Protein AF-A0A447TP87-F1 (afdb_monomer_lite)

Foldseek 3Di:
DDFAFPDKDKDFDADPPRTFWIWIWTQGPVRDIDIDIGGPVNVVVVVVVVVVVVVVVVPDPPPPDDDPDDD

Sequence (71 aa):
MALTIKGLNTGVIRHNDKFIALALKVKSLRNKETLLFFPVLALRDLLIGLEHRLYLQHSLPETRAGKTPES

pLDDT: mean 81.3, std 16.74, range [42.94, 95.31]

InterPro domains:
  IPR031810 YjeJ-like [PF15922] (1-65)

Secondary structure (DSSP, 8-state):
----EEEEEEEEEEETTEEEEEEEEEEETTS-EEEEEEEHHHHHHHHHHHHHHHHHHHT------------

Structure (mmCIF, N/CA/C/O backbone):
data_AF-A0A447TP87-F1
#
_entry.id   AF-A0A447TP87-F1
#
loop_
_atom_site.group_PDB
_atom_site.id
_atom_site.type_symbol
_atom_site.label_atom_id
_atom_site.label_alt_id
_at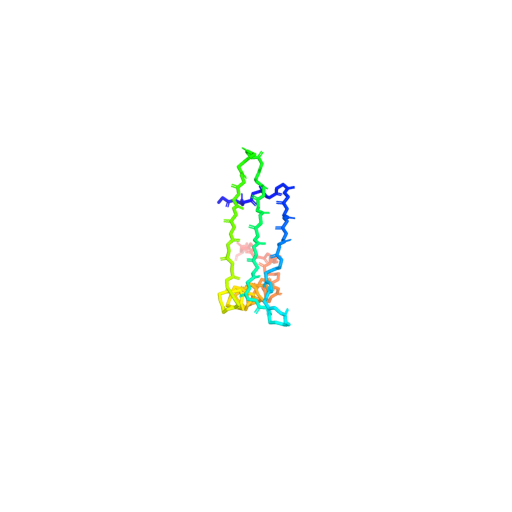om_site.label_comp_id
_atom_site.label_asym_id
_atom_site.label_entity_id
_atom_site.label_seq_id
_atom_site.pdbx_PDB_ins_code
_atom_site.Cartn_x
_atom_site.Cartn_y
_atom_site.Cartn_z
_atom_site.occupancy
_atom_site.B_iso_or_equiv
_atom_site.auth_seq_id
_atom_site.auth_comp_id
_atom_site.auth_asym_id
_atom_site.auth_atom_id
_atom_site.pdbx_PDB_model_num
ATOM 1 N N . MET A 1 1 ? 3.535 11.125 15.696 1.00 47.16 1 MET A N 1
ATOM 2 C CA . MET A 1 1 ? 2.177 10.544 15.815 1.00 47.16 1 MET A CA 1
ATOM 3 C C . MET A 1 1 ? 2.117 9.292 14.959 1.00 47.16 1 MET A C 1
ATOM 5 O O . MET A 1 1 ? 2.273 9.406 13.752 1.00 47.16 1 MET A O 1
ATOM 9 N N . ALA A 1 2 ? 1.951 8.115 15.565 1.00 62.34 2 ALA A N 1
ATOM 10 C CA . ALA A 1 2 ? 1.759 6.877 14.815 1.00 62.34 2 ALA A CA 1
ATOM 11 C C . ALA A 1 2 ? 0.328 6.839 14.258 1.00 62.34 2 ALA A C 1
ATOM 13 O O . ALA A 1 2 ? -0.634 7.075 14.991 1.00 62.34 2 ALA A O 1
ATOM 14 N N . LEU A 1 3 ? 0.185 6.596 12.957 1.00 66.56 3 LEU A N 1
ATOM 15 C CA . LEU A 1 3 ? -1.118 6.520 12.307 1.00 66.56 3 LEU A CA 1
ATOM 16 C C . LEU A 1 3 ? -1.723 5.148 12.622 1.00 66.56 3 LEU A C 1
ATOM 18 O O . LEU A 1 3 ? -1.333 4.146 12.032 1.00 66.56 3 LEU A O 1
ATOM 22 N N . THR A 1 4 ? -2.640 5.071 13.585 1.00 76.25 4 THR A N 1
ATOM 23 C CA . THR A 1 4 ? -3.280 3.791 13.903 1.00 76.25 4 THR A CA 1
ATOM 24 C C . THR A 1 4 ? -4.362 3.480 12.874 1.00 76.25 4 THR A C 1
ATOM 26 O O . THR A 1 4 ? -5.433 4.104 12.849 1.00 76.25 4 THR A O 1
ATOM 29 N N . ILE A 1 5 ? -4.053 2.518 12.010 1.00 81.31 5 ILE A N 1
ATOM 30 C CA . ILE A 1 5 ? -4.932 2.018 10.957 1.00 81.31 5 ILE A CA 1
ATOM 31 C C . ILE A 1 5 ? -5.778 0.888 11.550 1.00 81.31 5 ILE A C 1
ATOM 33 O O . ILE A 1 5 ? -5.246 -0.110 12.021 1.00 81.31 5 ILE A O 1
ATOM 37 N N . LYS A 1 6 ? -7.102 1.056 11.541 1.00 85.00 6 LYS A N 1
ATOM 38 C CA . LYS A 1 6 ? -8.071 0.012 11.914 1.00 85.00 6 LYS A CA 1
ATOM 39 C C . LYS A 1 6 ? -8.390 -0.925 10.755 1.00 85.00 6 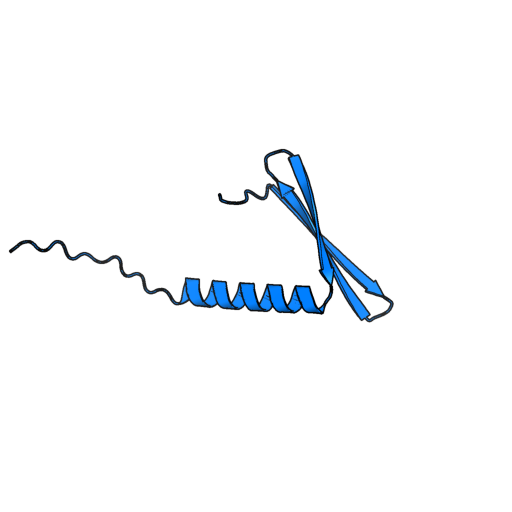LYS A C 1
ATOM 41 O O . LYS A 1 6 ? -8.785 -2.059 10.979 1.00 85.00 6 LYS A O 1
ATOM 46 N N . GLY A 1 7 ? -8.295 -0.425 9.529 1.00 83.75 7 GLY A N 1
ATOM 47 C CA . GLY A 1 7 ? -8.609 -1.193 8.337 1.00 83.75 7 GLY A CA 1
ATOM 48 C C . GLY A 1 7 ? -8.056 -0.525 7.093 1.00 83.75 7 GLY A C 1
ATOM 49 O O . GLY A 1 7 ? -7.962 0.705 7.022 1.00 83.75 7 GLY A O 1
ATOM 50 N N . LEU A 1 8 ? -7.702 -1.356 6.125 1.00 89.25 8 LEU A N 1
ATOM 51 C CA . LEU A 1 8 ? -7.162 -0.948 4.844 1.00 89.25 8 LEU A CA 1
ATOM 52 C C . LEU A 1 8 ? -7.933 -1.686 3.757 1.00 89.25 8 LEU A C 1
ATOM 54 O O . LEU A 1 8 ? -8.000 -2.909 3.786 1.00 89.25 8 LEU A O 1
ATOM 58 N N . ASN A 1 9 ? -8.510 -0.949 2.816 1.00 91.75 9 ASN A N 1
ATOM 59 C CA . ASN A 1 9 ? -9.087 -1.529 1.609 1.00 91.75 9 ASN A CA 1
ATOM 60 C C . ASN A 1 9 ? -8.397 -0.929 0.390 1.00 91.75 9 ASN A C 1
ATOM 62 O O . ASN A 1 9 ? -8.082 0.263 0.374 1.00 91.75 9 ASN A O 1
ATOM 66 N N . THR A 1 10 ? -8.188 -1.748 -0.632 1.00 92.00 10 THR A N 1
ATOM 67 C CA . THR A 1 10 ? -7.575 -1.344 -1.895 1.00 92.00 10 THR A CA 1
ATOM 68 C C . THR A 1 10 ? -8.551 -1.569 -3.042 1.00 92.00 10 THR A C 1
ATOM 70 O O . THR A 1 10 ? -9.296 -2.545 -3.069 1.00 92.00 10 THR A O 1
ATOM 73 N N . GLY A 1 11 ? -8.554 -0.646 -3.996 1.00 93.94 11 GLY A N 1
ATOM 74 C CA . GLY A 1 11 ? -9.274 -0.758 -5.256 1.00 93.94 11 GLY A CA 1
ATOM 75 C C . GLY A 1 11 ? -8.302 -0.563 -6.407 1.00 93.94 11 GLY A C 1
ATOM 76 O O . GLY A 1 11 ? -7.575 0.427 -6.446 1.00 93.94 11 GLY A O 1
ATOM 77 N N . VAL A 1 12 ? -8.282 -1.502 -7.345 1.00 93.06 12 VAL A N 1
ATOM 78 C CA . VAL A 1 12 ? -7.472 -1.404 -8.560 1.00 93.06 12 VAL A CA 1
ATOM 79 C C . VAL A 1 12 ? -8.317 -0.777 -9.661 1.00 93.06 12 VAL A C 1
ATOM 81 O O . VAL A 1 12 ? -9.367 -1.306 -10.018 1.00 93.06 12 VAL A O 1
ATOM 84 N N . ILE A 1 13 ? -7.851 0.341 -10.213 1.00 93.44 13 ILE A N 1
ATOM 85 C CA . ILE A 1 13 ? -8.471 0.985 -11.367 1.00 93.44 13 ILE A CA 1
ATOM 86 C C . ILE A 1 13 ? -7.693 0.584 -12.613 1.00 93.44 13 ILE A C 1
ATOM 88 O O . ILE A 1 13 ? -6.514 0.914 -12.770 1.00 93.44 13 ILE A O 1
ATOM 92 N N . ARG A 1 14 ? -8.380 -0.117 -13.513 1.00 93.25 14 ARG A N 1
ATOM 93 C CA . ARG A 1 14 ? -7.875 -0.492 -14.832 1.00 93.25 14 ARG A CA 1
ATOM 94 C C . ARG A 1 14 ? -8.774 0.068 -15.924 1.00 93.25 14 ARG A C 1
ATOM 96 O O . ARG A 1 14 ? -9.979 0.202 -15.729 1.00 93.25 14 ARG A O 1
ATOM 103 N N . HIS A 1 15 ? -8.190 0.329 -17.081 1.00 91.12 15 HIS A N 1
ATOM 104 C CA . HIS A 1 15 ? -8.913 0.599 -18.314 1.00 91.12 15 HIS A CA 1
ATOM 105 C C . HIS A 1 15 ? -8.484 -0.428 -19.353 1.00 91.12 15 HIS A C 1
ATOM 107 O O . HIS A 1 15 ? -7.317 -0.470 -19.752 1.00 91.12 15 HIS A O 1
ATOM 113 N N . ASN A 1 16 ? -9.425 -1.280 -19.762 1.00 91.06 16 ASN A N 1
ATOM 114 C CA . ASN A 1 16 ? -9.141 -2.505 -20.508 1.00 91.06 16 ASN A CA 1
ATOM 115 C C . ASN A 1 16 ? -8.086 -3.340 -19.764 1.00 91.06 16 ASN A C 1
ATOM 117 O O . ASN A 1 16 ? -8.276 -3.663 -18.590 1.00 91.06 16 ASN A O 1
ATOM 121 N N . ASP A 1 17 ? -6.969 -3.639 -20.417 1.00 89.50 17 ASP A N 1
ATOM 122 C CA . ASP A 1 17 ? -5.856 -4.398 -19.845 1.00 89.50 17 ASP A CA 1
ATOM 123 C C . ASP A 1 17 ? -4.805 -3.513 -19.146 1.00 89.50 17 ASP A C 1
ATOM 125 O O . ASP A 1 17 ? -3.824 -3.994 -18.591 1.00 89.50 17 ASP A O 1
ATOM 129 N N . LYS A 1 18 ? -4.986 -2.185 -19.155 1.00 91.56 18 LYS A N 1
ATOM 130 C CA . LYS A 1 18 ? -4.005 -1.250 -18.594 1.00 91.56 18 LYS A CA 1
ATOM 131 C C . LYS A 1 18 ? -4.376 -0.863 -17.173 1.00 91.56 18 LYS A C 1
ATOM 133 O O . LYS A 1 18 ? -5.429 -0.274 -16.931 1.00 91.56 18 LYS A O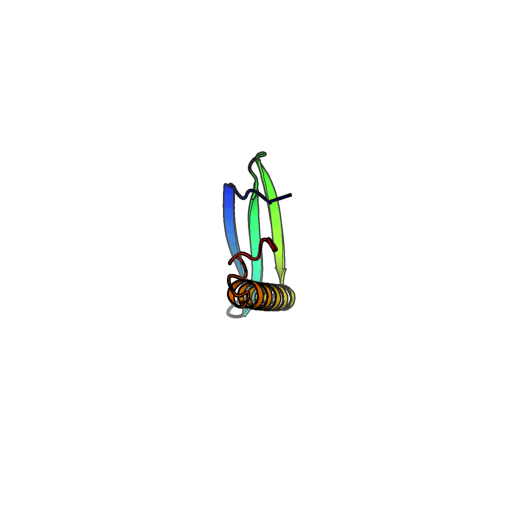 1
ATOM 138 N N . PHE A 1 19 ? -3.479 -1.142 -16.237 1.00 91.69 19 PHE A N 1
ATOM 139 C CA . PHE A 1 19 ? -3.549 -0.596 -14.887 1.00 91.69 19 PHE A CA 1
ATOM 140 C C . PHE A 1 19 ? -3.317 0.924 -14.924 1.00 91.69 19 PHE A C 1
ATOM 142 O O . PHE A 1 19 ? -2.351 1.389 -15.527 1.00 91.69 19 PHE A O 1
ATOM 149 N N . ILE A 1 20 ? -4.214 1.699 -14.308 1.00 93.12 20 ILE A N 1
ATOM 150 C CA . ILE A 1 20 ? -4.157 3.171 -14.297 1.00 93.12 20 ILE A CA 1
ATOM 151 C C . ILE A 1 20 ? -3.760 3.688 -12.920 1.00 93.12 20 ILE A C 1
ATOM 153 O O . ILE A 1 20 ? -2.925 4.590 -12.811 1.00 93.12 20 ILE A O 1
ATOM 157 N N . ALA A 1 21 ? -4.390 3.162 -11.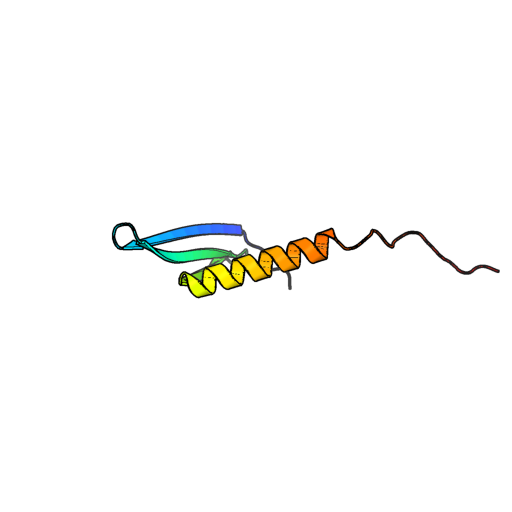873 1.00 94.12 21 ALA A N 1
ATOM 158 C CA . ALA A 1 21 ? -4.235 3.694 -10.531 1.00 94.12 21 ALA A CA 1
ATOM 159 C C . ALA A 1 21 ? -4.719 2.725 -9.452 1.00 94.12 21 ALA A C 1
ATOM 161 O O . ALA A 1 21 ? -5.511 1.817 -9.708 1.00 94.12 21 ALA A O 1
ATOM 162 N N . LEU A 1 22 ? -4.296 2.980 -8.218 1.00 95.31 22 LEU A N 1
ATOM 163 C CA . LEU A 1 22 ? -4.769 2.306 -7.019 1.00 95.31 22 LEU A CA 1
ATOM 164 C C . LEU A 1 22 ? -5.476 3.307 -6.102 1.00 95.31 22 LEU A C 1
ATOM 166 O O . LEU A 1 22 ? -4.921 4.341 -5.739 1.00 95.31 22 LEU A O 1
ATOM 170 N N . ALA A 1 23 ? -6.699 2.984 -5.706 1.00 94.75 23 ALA A N 1
ATOM 171 C CA . ALA A 1 23 ? -7.411 3.674 -4.644 1.00 94.75 23 ALA A CA 1
ATOM 172 C C . ALA A 1 23 ? -7.153 2.952 -3.315 1.00 94.75 23 ALA A C 1
ATOM 174 O O . ALA A 1 23 ? -7.320 1.738 -3.218 1.00 94.75 23 ALA A O 1
ATOM 175 N N . LEU A 1 24 ? -6.758 3.690 -2.284 1.00 93.12 24 LEU A N 1
ATOM 176 C CA . LEU A 1 24 ? -6.483 3.173 -0.950 1.00 93.12 24 LEU A CA 1
ATOM 177 C C . LEU A 1 24 ? -7.429 3.830 0.050 1.00 93.12 24 LEU A C 1
ATOM 179 O O . LEU A 1 24 ? -7.328 5.022 0.333 1.00 93.12 24 LEU A O 1
ATOM 183 N N . LYS A 1 25 ? -8.346 3.046 0.609 1.00 92.62 25 LYS A N 1
ATOM 184 C CA . LYS A 1 25 ? -9.233 3.482 1.683 1.00 92.62 25 LYS A CA 1
ATOM 185 C C . LYS A 1 25 ? -8.620 3.087 3.022 1.00 92.62 25 LYS A C 1
ATOM 187 O O . LYS A 1 25 ? -8.568 1.908 3.370 1.00 92.62 25 LYS A O 1
ATOM 192 N N . VAL A 1 26 ? -8.189 4.083 3.785 1.00 90.75 26 VAL A N 1
ATOM 193 C CA . VAL A 1 26 ? -7.614 3.927 5.123 1.00 90.75 26 VAL A CA 1
ATOM 194 C C . VAL A 1 26 ? -8.668 4.300 6.159 1.00 90.75 26 VAL A C 1
ATOM 196 O O . VAL A 1 26 ? -9.155 5.431 6.182 1.00 90.75 26 VAL A O 1
ATOM 199 N N . LYS A 1 27 ? -9.012 3.364 7.044 1.00 88.94 27 LYS A N 1
ATOM 200 C CA . LYS A 1 27 ? -9.901 3.609 8.183 1.00 88.94 27 LYS A CA 1
ATOM 201 C C . LYS A 1 27 ? -9.072 3.798 9.447 1.00 88.94 27 LYS A C 1
ATOM 203 O O . LYS A 1 27 ? -8.320 2.907 9.838 1.00 88.94 27 LYS A O 1
ATOM 208 N N . SER A 1 28 ? -9.211 4.947 10.100 1.00 84.62 28 SER A N 1
ATOM 209 C CA . SER A 1 28 ? -8.515 5.251 11.355 1.00 84.62 28 SER A CA 1
ATOM 210 C C . SER A 1 28 ? -9.342 4.869 12.592 1.00 84.62 28 SER A C 1
ATOM 212 O O . SER A 1 28 ? -10.560 4.686 12.522 1.00 84.62 28 SER A O 1
ATOM 214 N N . LEU A 1 29 ? -8.685 4.794 13.757 1.00 73.38 29 LEU A N 1
ATOM 215 C CA . LEU A 1 29 ? -9.297 4.553 15.072 1.00 73.38 29 LEU A CA 1
ATOM 216 C C . LEU A 1 29 ? -10.502 5.458 15.365 1.00 73.38 29 LEU A C 1
ATOM 218 O O . LEU A 1 29 ? -11.497 4.968 15.902 1.00 73.38 29 LEU A O 1
ATOM 222 N N . ARG A 1 30 ? -10.421 6.737 14.968 1.00 77.75 30 ARG A N 1
ATOM 223 C CA . ARG A 1 30 ? -11.451 7.775 15.179 1.00 77.75 30 ARG A CA 1
ATOM 224 C C . ARG A 1 30 ? -12.619 7.701 14.186 1.00 77.75 30 ARG A C 1
ATOM 226 O O . ARG A 1 30 ? -13.315 8.687 13.993 1.00 77.75 30 ARG A O 1
ATOM 233 N N . ASN A 1 31 ? -12.781 6.565 13.504 1.00 70.81 31 ASN A N 1
ATOM 234 C CA . ASN A 1 31 ? -13.769 6.348 12.442 1.00 70.81 31 ASN A CA 1
ATOM 235 C C . ASN A 1 31 ? -13.650 7.327 11.257 1.00 70.81 31 ASN A C 1
ATOM 237 O O . ASN A 1 31 ? -14.541 7.404 10.419 1.00 70.81 31 ASN A O 1
ATOM 241 N N . LYS A 1 32 ? -12.530 8.056 11.172 1.00 81.81 32 LYS A N 1
ATOM 242 C CA . LYS A 1 32 ? -12.193 8.888 10.024 1.00 81.81 32 LYS A CA 1
ATOM 243 C C . LYS A 1 32 ? -11.727 7.975 8.901 1.00 81.81 32 LYS A C 1
ATOM 245 O O . LYS A 1 32 ? -10.796 7.186 9.087 1.00 81.81 32 LYS A O 1
ATOM 250 N N . GLU A 1 33 ? -12.391 8.086 7.763 1.00 87.31 33 GLU A N 1
ATOM 251 C CA . GLU A 1 33 ? -12.020 7.389 6.543 1.00 87.31 33 GLU A CA 1
ATOM 252 C C . GLU A 1 33 ? -11.281 8.363 5.630 1.00 87.31 33 GLU A C 1
ATOM 254 O O . GLU A 1 33 ? -11.742 9.479 5.392 1.00 87.31 33 GLU A O 1
ATOM 259 N N . THR A 1 34 ? -10.120 7.943 5.142 1.00 89.56 34 THR A N 1
ATOM 260 C CA . THR A 1 34 ? -9.344 8.685 4.153 1.00 89.56 34 THR A CA 1
ATOM 261 C C . THR A 1 34 ? -9.272 7.842 2.895 1.00 89.56 34 THR A C 1
ATOM 263 O O . THR A 1 34 ? -8.846 6.688 2.950 1.00 89.56 34 THR A O 1
ATOM 266 N N . LEU A 1 35 ? -9.676 8.417 1.767 1.00 90.88 35 LEU A N 1
ATOM 267 C CA . LEU A 1 35 ? -9.496 7.810 0.457 1.00 90.88 35 LEU A CA 1
ATOM 268 C C . LEU A 1 35 ? -8.305 8.481 -0.225 1.00 90.88 35 LEU A C 1
ATOM 270 O O . LEU A 1 35 ? -8.302 9.693 -0.423 1.00 90.88 35 LEU A O 1
ATOM 274 N N . LEU A 1 36 ? -7.288 7.693 -0.543 1.00 91.69 36 LEU A N 1
ATOM 275 C CA . LEU A 1 36 ? -6.098 8.127 -1.260 1.00 91.69 36 LEU A CA 1
ATOM 276 C C . LEU A 1 36 ? -6.126 7.534 -2.661 1.00 91.69 36 LEU A C 1
ATOM 278 O O . LEU A 1 36 ? -6.540 6.391 -2.846 1.00 91.69 36 LEU A O 1
ATOM 282 N N . PHE A 1 37 ? -5.679 8.306 -3.639 1.00 93.44 37 PHE A N 1
ATOM 283 C CA . PHE A 1 37 ? -5.636 7.882 -5.028 1.00 93.44 37 PHE A CA 1
ATOM 284 C C . PHE A 1 37 ? -4.208 7.965 -5.548 1.00 93.44 37 PHE A C 1
ATOM 286 O O . PHE A 1 37 ? -3.579 9.018 -5.470 1.00 93.44 37 PHE A O 1
ATOM 293 N N . PHE A 1 38 ? -3.709 6.855 -6.079 1.00 94.62 38 PHE A N 1
ATOM 294 C CA . PHE A 1 38 ? -2.340 6.723 -6.555 1.00 94.62 38 PHE A CA 1
ATOM 295 C C . PHE A 1 38 ? -2.332 6.344 -8.036 1.00 94.62 38 PHE A C 1
ATOM 297 O O . PHE A 1 38 ? -2.489 5.165 -8.361 1.00 94.62 38 PHE A O 1
ATOM 304 N N . PRO A 1 39 ? -2.139 7.314 -8.946 1.00 93.88 39 PRO A N 1
ATOM 305 C CA . PRO A 1 39 ? -1.799 7.028 -10.337 1.00 93.88 39 PRO A CA 1
ATOM 306 C C . PRO A 1 39 ? -0.548 6.147 -10.428 1.00 93.88 39 PRO A C 1
ATOM 308 O O . PRO A 1 39 ? 0.314 6.222 -9.556 1.00 93.88 39 PRO A O 1
ATOM 311 N N . VAL A 1 40 ? -0.415 5.366 -11.501 1.00 91.94 40 VAL A N 1
ATOM 312 C CA . VAL A 1 40 ? 0.704 4.426 -11.734 1.00 91.94 40 VAL A CA 1
ATOM 313 C C . VAL A 1 40 ? 2.080 4.972 -11.353 1.00 91.94 40 VAL A C 1
ATOM 315 O O . VAL A 1 40 ? 2.829 4.292 -10.656 1.00 91.94 40 VAL A O 1
ATOM 318 N N . LEU A 1 41 ? 2.411 6.191 -11.789 1.00 93.38 41 LEU A N 1
ATOM 319 C CA . LEU A 1 41 ? 3.730 6.779 -11.544 1.00 93.38 41 LEU A CA 1
ATOM 320 C C . LEU A 1 41 ? 3.931 7.090 -10.058 1.00 93.38 41 LEU A C 1
ATOM 322 O O . LEU A 1 41 ? 4.891 6.623 -9.456 1.00 93.38 41 LEU A O 1
ATOM 326 N N . ALA A 1 42 ? 2.965 7.773 -9.442 1.00 92.62 42 ALA A N 1
ATOM 327 C CA . ALA A 1 42 ? 3.012 8.093 -8.019 1.00 92.62 42 ALA A CA 1
ATOM 328 C C . ALA A 1 42 ? 2.998 6.833 -7.135 1.00 92.62 42 ALA A C 1
ATOM 330 O O . ALA A 1 42 ? 3.648 6.799 -6.092 1.00 92.62 42 ALA A O 1
ATOM 331 N N . LEU A 1 43 ? 2.277 5.783 -7.550 1.00 93.69 43 LEU A N 1
ATOM 332 C CA . LEU A 1 43 ? 2.276 4.497 -6.857 1.00 93.69 43 LEU A CA 1
ATOM 333 C C . LEU A 1 43 ? 3.657 3.842 -6.915 1.00 93.69 43 LEU A C 1
ATOM 335 O O . LEU A 1 43 ? 4.138 3.350 -5.899 1.00 93.69 43 LEU A O 1
ATOM 339 N N . ARG A 1 44 ? 4.303 3.849 -8.085 1.00 93.75 44 ARG A N 1
ATOM 340 C CA . ARG A 1 44 ? 5.658 3.317 -8.251 1.00 93.75 44 ARG A CA 1
ATOM 341 C C . ARG A 1 44 ? 6.647 4.042 -7.342 1.00 93.75 44 ARG A C 1
ATOM 343 O O . ARG A 1 44 ? 7.378 3.380 -6.613 1.00 93.75 44 ARG A O 1
ATOM 350 N N . ASP A 1 45 ? 6.635 5.370 -7.349 1.00 94.12 45 ASP A N 1
ATOM 351 C CA . ASP A 1 45 ? 7.549 6.172 -6.530 1.00 94.12 45 ASP A CA 1
ATOM 352 C C . ASP A 1 45 ? 7.329 5.925 -5.032 1.00 94.12 45 ASP A C 1
ATOM 354 O O . ASP A 1 45 ? 8.288 5.789 -4.270 1.00 94.12 45 ASP A O 1
ATOM 358 N N . LEU A 1 46 ? 6.066 5.783 -4.609 1.00 92.69 46 LEU A N 1
ATOM 359 C CA . LEU A 1 46 ? 5.723 5.416 -3.237 1.00 92.69 46 LEU A CA 1
ATOM 360 C C . LEU A 1 46 ? 6.302 4.048 -2.855 1.00 92.69 46 LEU A C 1
ATOM 362 O O . LEU A 1 46 ? 6.888 3.919 -1.783 1.00 92.69 46 LEU A O 1
ATOM 366 N N . LEU A 1 47 ? 6.141 3.035 -3.711 1.00 93.69 47 LEU A N 1
ATOM 367 C CA . LEU A 1 47 ? 6.642 1.683 -3.451 1.00 93.69 47 LEU A CA 1
ATOM 368 C C . LEU A 1 47 ? 8.172 1.651 -3.370 1.00 93.69 47 LEU A C 1
ATOM 370 O O . LEU A 1 47 ? 8.704 1.048 -2.443 1.00 93.69 47 LEU A O 1
ATOM 374 N N . ILE A 1 48 ? 8.866 2.368 -4.258 1.00 95.31 48 ILE A N 1
ATOM 375 C CA . ILE A 1 48 ? 10.330 2.510 -4.216 1.00 95.31 48 ILE A CA 1
ATOM 376 C C . ILE A 1 48 ? 10.764 3.187 -2.910 1.00 95.31 48 ILE A C 1
ATOM 378 O O . ILE A 1 48 ? 11.679 2.724 -2.229 1.00 95.31 48 ILE A O 1
ATOM 382 N N . GLY A 1 49 ? 10.093 4.276 -2.523 1.00 94.25 49 GLY A N 1
ATOM 383 C CA . GLY A 1 49 ? 10.384 4.976 -1.274 1.00 94.25 49 GLY A CA 1
ATOM 384 C C . GLY A 1 49 ? 10.160 4.101 -0.038 1.00 94.25 49 GLY A C 1
ATOM 385 O O . GLY A 1 49 ? 10.956 4.150 0.903 1.00 94.25 49 GLY A O 1
ATOM 386 N N . LEU A 1 50 ? 9.105 3.281 -0.041 1.00 92.44 50 LEU A N 1
ATOM 387 C CA . LEU A 1 50 ? 8.815 2.320 1.024 1.00 92.44 50 LEU A CA 1
ATOM 388 C C . LEU A 1 50 ? 9.875 1.221 1.096 1.00 92.44 50 LEU A C 1
ATOM 390 O O . LEU A 1 50 ? 10.393 0.965 2.180 1.00 92.44 50 LEU A O 1
ATOM 394 N N . GLU A 1 51 ? 10.234 0.616 -0.034 1.00 93.50 51 GLU A N 1
ATOM 395 C CA . GLU A 1 51 ? 11.276 -0.411 -0.114 1.00 93.50 51 GLU A CA 1
ATOM 396 C C . GLU A 1 51 ? 12.616 0.116 0.406 1.00 93.50 51 GLU A C 1
ATOM 398 O O . GLU A 1 51 ? 13.228 -0.495 1.280 1.00 93.50 51 GLU A O 1
ATOM 403 N N . HIS A 1 52 ? 13.029 1.305 -0.035 1.00 92.81 52 HIS A N 1
ATOM 404 C CA . HIS A 1 52 ? 14.261 1.934 0.431 1.00 92.81 52 HIS A CA 1
ATOM 405 C C . HIS A 1 52 ? 14.246 2.204 1.945 1.00 92.81 52 HIS A C 1
ATOM 407 O O . HIS A 1 52 ? 15.238 1.975 2.638 1.00 92.81 52 HIS A O 1
ATOM 413 N N . ARG A 1 53 ? 13.117 2.665 2.499 1.00 89.75 53 ARG A N 1
ATOM 414 C CA . ARG A 1 53 ? 12.967 2.864 3.952 1.00 89.75 53 ARG A CA 1
ATOM 415 C C . ARG A 1 53 ? 13.054 1.548 4.721 1.00 89.75 53 ARG A C 1
ATOM 417 O O . ARG A 1 53 ? 13.715 1.515 5.756 1.00 89.75 53 ARG A O 1
ATOM 424 N N . LEU A 1 54 ? 12.416 0.490 4.223 1.00 89.81 54 LEU A N 1
ATOM 425 C CA . LEU A 1 54 ? 12.476 -0.843 4.824 1.00 89.81 54 LEU A CA 1
ATOM 426 C C . LEU A 1 54 ? 13.900 -1.401 4.793 1.00 89.81 54 LEU A C 1
ATOM 428 O O . LEU A 1 54 ? 14.374 -1.902 5.809 1.00 89.81 54 LEU A O 1
ATOM 432 N N . TYR A 1 55 ? 14.603 -1.238 3.670 1.00 90.69 55 TYR A N 1
ATOM 433 C CA . TYR A 1 55 ? 16.008 -1.611 3.535 1.00 90.69 55 TYR A CA 1
ATOM 434 C C . TYR A 1 55 ? 16.882 -0.908 4.580 1.00 90.69 55 TYR A C 1
ATOM 436 O O . TYR A 1 55 ? 17.625 -1.567 5.305 1.00 90.69 55 TYR A O 1
ATOM 444 N N . LEU A 1 56 ? 16.754 0.416 4.727 1.00 89.81 56 LEU A N 1
ATOM 445 C CA . LEU A 1 56 ? 17.499 1.173 5.740 1.00 89.81 56 LEU A CA 1
ATOM 446 C C . LEU A 1 56 ? 17.162 0.737 7.170 1.00 89.81 56 LEU A C 1
ATOM 448 O O . LEU A 1 56 ? 18.054 0.675 8.011 1.00 89.81 56 LEU A O 1
ATOM 452 N N . GLN A 1 57 ? 15.896 0.425 7.450 1.00 85.56 57 GLN A N 1
ATOM 453 C CA . GLN A 1 57 ? 15.476 -0.038 8.771 1.00 85.56 57 GLN A CA 1
ATOM 454 C C . GLN A 1 57 ? 16.037 -1.430 9.097 1.00 85.56 57 GLN A C 1
ATOM 456 O O . GLN A 1 57 ? 16.396 -1.683 10.241 1.00 85.56 57 GLN A O 1
ATOM 461 N N . HIS A 1 58 ? 16.142 -2.312 8.101 1.00 74.50 58 HIS A N 1
ATOM 462 C CA . HIS A 1 58 ? 16.732 -3.643 8.254 1.00 74.50 58 HIS A CA 1
ATOM 463 C C . HIS A 1 58 ? 18.269 -3.617 8.303 1.00 74.50 58 HIS A C 1
ATOM 465 O O . HIS A 1 58 ? 18.882 -4.488 8.907 1.00 74.50 58 HIS A O 1
ATOM 471 N N . SER A 1 59 ? 18.893 -2.601 7.702 1.00 64.75 59 SER A N 1
ATOM 472 C CA . SER A 1 59 ? 20.353 -2.439 7.660 1.00 64.75 59 SER A CA 1
ATOM 473 C C . SER A 1 59 ? 20.938 -1.746 8.896 1.00 64.75 59 SER A C 1
ATOM 475 O O . SER A 1 59 ? 22.151 -1.558 8.957 1.00 64.75 59 SER A O 1
ATOM 477 N N . LEU A 1 60 ? 20.114 -1.335 9.868 1.00 56.09 60 LEU A N 1
ATOM 478 C CA . LEU A 1 60 ? 20.590 -0.829 11.156 1.00 56.09 60 LEU A CA 1
ATOM 479 C C . LEU A 1 60 ? 21.081 -2.017 11.999 1.00 56.09 60 LEU A C 1
ATOM 481 O O . LEU A 1 60 ? 20.261 -2.839 12.407 1.00 56.09 60 LEU A O 1
ATOM 485 N N . PRO A 1 61 ? 22.390 -2.122 12.294 1.00 53.75 61 PRO A N 1
ATOM 486 C CA . PRO A 1 61 ? 22.869 -3.093 13.259 1.00 53.75 61 PRO A CA 1
ATOM 487 C C . PRO A 1 61 ? 22.290 -2.743 14.631 1.00 53.75 61 PRO A C 1
ATOM 489 O O . PRO A 1 61 ? 22.182 -1.567 14.988 1.00 53.75 61 PRO A O 1
ATOM 492 N N . GLU A 1 62 ? 21.964 -3.767 15.411 1.00 54.66 62 GLU A N 1
ATOM 493 C CA . GLU A 1 62 ? 21.707 -3.699 16.850 1.00 54.66 62 GLU A CA 1
ATOM 494 C C . GLU A 1 62 ? 22.925 -3.104 17.594 1.00 54.66 62 GLU A C 1
ATOM 496 O O . GLU A 1 62 ? 23.674 -3.807 18.267 1.00 54.66 62 GLU A O 1
ATOM 501 N N . THR A 1 63 ? 23.163 -1.792 17.515 1.00 48.34 63 THR A N 1
ATOM 502 C CA . THR A 1 63 ? 24.120 -1.107 18.396 1.00 48.34 63 THR A CA 1
ATOM 503 C C . THR A 1 63 ? 23.401 -0.705 19.681 1.00 48.34 63 THR A C 1
ATOM 505 O O . THR A 1 63 ? 23.200 0.467 19.992 1.00 48.34 63 THR A O 1
ATOM 508 N N . ARG A 1 64 ? 22.995 -1.720 20.446 1.00 47.69 64 ARG A N 1
ATOM 509 C CA . ARG A 1 64 ? 22.786 -1.642 21.894 1.00 47.69 64 ARG A CA 1
ATOM 510 C C . ARG A 1 64 ? 23.550 -2.790 22.547 1.00 47.69 64 ARG A C 1
ATOM 512 O O . ARG A 1 64 ? 22.970 -3.777 22.975 1.00 47.69 64 ARG A O 1
ATOM 519 N N . ALA A 1 65 ? 24.862 -2.633 22.660 1.00 45.41 65 ALA A N 1
ATOM 520 C CA . ALA A 1 65 ? 25.648 -3.349 23.657 1.00 45.41 65 ALA A CA 1
ATOM 521 C C . ALA A 1 65 ? 26.549 -2.330 24.359 1.00 45.41 65 ALA A C 1
ATOM 523 O O . ALA A 1 65 ? 27.179 -1.492 23.716 1.00 45.41 65 ALA A O 1
ATOM 524 N N . GLY A 1 66 ? 26.480 -2.339 25.688 1.00 49.78 66 GLY A N 1
ATOM 525 C CA . GLY A 1 66 ? 26.841 -1.229 26.554 1.00 49.78 66 GLY A CA 1
ATOM 526 C C . GLY A 1 66 ? 28.292 -0.765 26.477 1.00 49.78 66 GLY A C 1
ATOM 527 O O . GLY A 1 66 ? 29.222 -1.547 26.304 1.00 49.78 66 GLY A O 1
ATOM 528 N N . LYS A 1 67 ? 28.463 0.535 26.711 1.00 42.94 67 LYS A N 1
ATOM 529 C CA . LYS A 1 67 ? 29.656 1.096 27.342 1.00 42.94 67 LYS A CA 1
ATOM 530 C C . LYS A 1 67 ? 29.197 2.136 28.358 1.00 42.94 67 L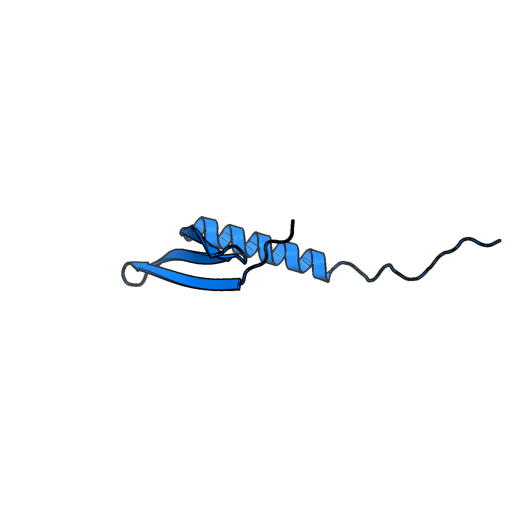YS A C 1
ATOM 532 O O . LYS A 1 67 ? 29.042 3.307 28.032 1.00 42.94 67 LYS A O 1
ATOM 537 N N . THR A 1 68 ? 28.928 1.684 29.577 1.00 46.25 68 THR A N 1
ATOM 538 C CA . THR A 1 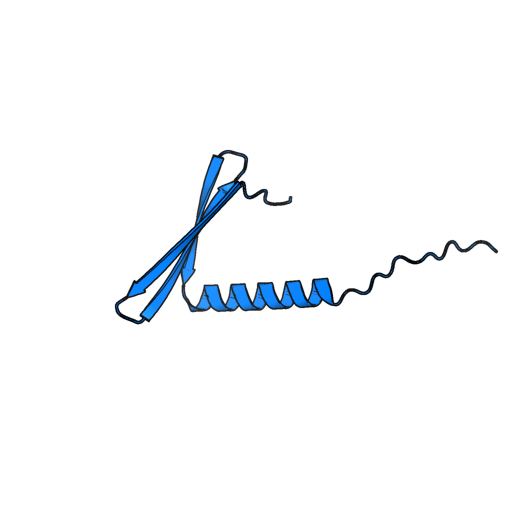68 ? 29.154 2.497 30.775 1.00 46.25 68 THR A CA 1
ATOM 539 C C . THR A 1 68 ? 30.668 2.705 30.863 1.00 46.25 68 THR A C 1
ATOM 541 O O . THR A 1 68 ? 31.387 1.705 30.886 1.00 46.25 68 THR A O 1
ATOM 544 N N . PRO A 1 69 ? 31.198 3.939 30.856 1.00 52.38 69 PRO A N 1
ATOM 545 C CA . PRO A 1 69 ? 32.578 4.155 31.242 1.00 52.38 69 PRO A CA 1
ATOM 546 C C . PRO A 1 69 ? 32.611 4.220 32.772 1.00 52.38 69 PRO A C 1
ATOM 548 O O . PRO A 1 69 ? 32.305 5.252 33.359 1.00 52.38 69 PRO A O 1
ATOM 551 N N . GLU A 1 70 ? 32.934 3.102 33.414 1.00 49.97 70 GLU A N 1
ATOM 552 C CA . GLU A 1 70 ? 33.534 3.113 34.749 1.00 49.97 70 GLU A CA 1
ATOM 553 C C . GLU A 1 70 ? 34.977 2.638 34.616 1.00 49.97 70 GLU A C 1
ATOM 555 O O . GLU A 1 70 ? 35.221 1.451 34.385 1.00 49.97 70 GLU A O 1
ATOM 560 N N . SER A 1 71 ? 35.908 3.588 34.713 1.00 49.50 71 SER A N 1
ATOM 561 C CA . SER A 1 71 ? 37.211 3.543 35.405 1.00 49.50 71 SER A CA 1
ATOM 562 C C . SER A 1 71 ? 38.078 4.693 34.906 1.00 49.50 71 SER A C 1
ATOM 564 O O . SER A 1 71 ? 38.347 4.735 33.684 1.00 49.50 71 SER A O 1
#

Radius of gyration: 19.39 Å; chains: 1; bounding box: 51×15×56 Å

Organism: Salmonella enterica I (NCBI:txid59201)